Protein AF-Q58A12-F1 (afdb_monomer_lite)

Foldseek 3Di:
DDPPDDPVCVVDFAAFKEAEAEWFDHDDALVVCVVCVRDTHPDADPDKDWDDQPDADQGDPPRMDGDCVQCVVLQDFFDEDPPGPCHPSRRSVSRRSSSNSCSVVVHTYIYHDDYDYDDDDDDSVVSNVRD

Sequence (131 aa):
FVRGYPFSLREGVPTAVSHGLWLNIPDYDAPTQLVKPRERNSRYVDAVLTIPKGTLFPMCGMNLAFNRELIGPAMYFGLMGDGQPIGRYDDMWAGWCVKVICDHLGWGVKTGLPYIWHSKASNPFVNLKKE

Organism: Cucumis melo (NCBI:txid3656)

Secondary structure (DSSP, 8-state):
--TTS-GGGTT---EEEEEEEEEES----HHHHHH-TT--B------EEEPPTT------TTSEEE-HHHHGGG--PPPPSTT-SSGGGHHHHHHHHHHHHHHHHT-EEEEEEEEEEE-----HHHHTTT-

Radius of gyration: 16.38 Å; chains: 1; bounding box: 44×31×40 Å

InterPro domains:
  IPR037595 Reversibly glycosylated polypeptide family [PF03214] (1-131)
  IPR037595 Reversibly glycosylated polypeptide family [PTHR31682] (1-131)

Structure (mmCIF, N/CA/C/O backbone):
data_AF-Q58A12-F1
#
_entry.id   AF-Q58A12-F1
#
loop_
_atom_site.group_PDB
_atom_site.id
_atom_site.type_symbol
_atom_site.label_atom_id
_atom_site.label_alt_id
_atom_site.label_comp_id
_atom_site.label_asym_id
_atom_site.label_entity_id
_atom_site.label_seq_id
_atom_site.pdbx_PDB_ins_code
_atom_site.Cartn_x
_atom_site.Cartn_y
_atom_site.Cartn_z
_atom_site.occupancy
_atom_site.B_iso_or_equiv
_atom_site.auth_seq_id
_atom_site.auth_comp_id
_atom_site.auth_asym_id
_atom_site.auth_atom_id
_atom_site.pdbx_PDB_model_num
ATOM 1 N N . PHE A 1 1 ? -20.879 -10.678 7.977 1.00 84.44 1 PHE A N 1
ATOM 2 C CA . PHE A 1 1 ? -19.732 -11.414 8.555 1.00 84.44 1 PHE A CA 1
ATOM 3 C C . PHE A 1 1 ? -20.024 -12.904 8.560 1.00 84.44 1 PHE A C 1
ATOM 5 O O . PHE A 1 1 ? -21.156 -13.275 8.844 1.00 84.44 1 PHE A O 1
ATOM 12 N N . VAL A 1 2 ? -19.037 -13.743 8.231 1.00 91.38 2 VAL A N 1
ATOM 13 C CA . VAL A 1 2 ? -19.176 -15.211 8.270 1.00 91.38 2 VAL A CA 1
ATOM 14 C C . VAL A 1 2 ? -19.081 -15.746 9.706 1.00 91.38 2 VAL A C 1
ATOM 16 O O . VAL A 1 2 ? -18.591 -15.055 10.605 1.00 91.38 2 VAL A O 1
ATOM 19 N N . ARG A 1 3 ? -19.543 -16.983 9.936 1.00 93.56 3 ARG A N 1
ATOM 20 C CA . ARG A 1 3 ? -19.382 -17.672 11.228 1.00 93.56 3 ARG A CA 1
ATOM 21 C C . ARG A 1 3 ? -17.894 -17.746 11.598 1.00 93.56 3 ARG A C 1
ATOM 23 O O . ARG A 1 3 ? -17.072 -18.066 10.751 1.00 93.56 3 ARG A O 1
ATOM 30 N N . GLY A 1 4 ? -17.562 -17.444 12.855 1.00 91.00 4 GLY A N 1
ATOM 31 C CA . GLY A 1 4 ? -16.180 -17.428 13.354 1.00 91.00 4 GLY A CA 1
ATOM 32 C C . GLY A 1 4 ? -15.472 -16.071 13.257 1.00 91.00 4 GLY A C 1
ATOM 33 O O . GLY A 1 4 ? -14.427 -15.904 13.874 1.00 91.00 4 GLY A O 1
ATOM 34 N N . TYR A 1 5 ? -16.045 -15.074 12.569 1.00 89.75 5 TYR A N 1
ATOM 35 C CA . TYR A 1 5 ? -15.486 -13.720 12.588 1.00 89.75 5 TYR A CA 1
ATOM 36 C C . TYR A 1 5 ? -15.710 -13.050 13.961 1.00 89.75 5 TYR A C 1
ATOM 38 O O . TYR A 1 5 ? -16.878 -12.947 14.380 1.00 89.75 5 TYR A O 1
ATOM 46 N N . PRO A 1 6 ? -14.645 -12.575 14.646 1.00 89.56 6 PRO A N 1
ATOM 47 C CA . PRO A 1 6 ? -14.741 -11.982 15.979 1.00 89.56 6 PRO A CA 1
ATOM 48 C C . 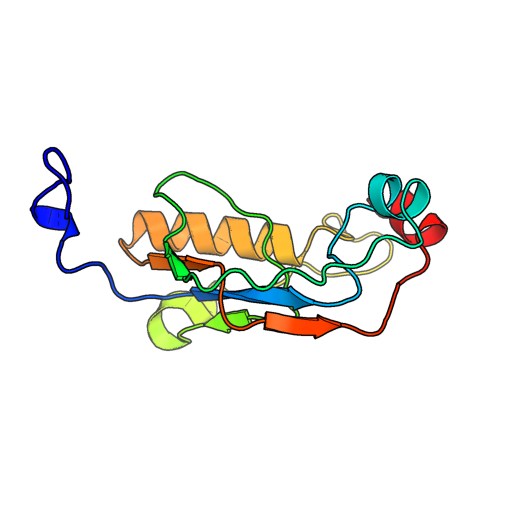PRO A 1 6 ? -15.765 -10.846 16.040 1.00 89.56 6 PRO A C 1
ATOM 50 O O . PRO A 1 6 ? -15.724 -9.921 15.232 1.00 89.56 6 PRO A O 1
ATOM 53 N N . PHE A 1 7 ? -16.696 -10.910 16.998 1.00 91.25 7 PHE A N 1
ATOM 54 C CA . PHE A 1 7 ? -17.760 -9.907 17.138 1.00 91.25 7 PHE A CA 1
ATOM 55 C C . PHE A 1 7 ? -17.213 -8.497 17.378 1.00 91.25 7 PHE A C 1
ATOM 57 O O . PHE A 1 7 ? -17.707 -7.555 16.766 1.00 91.25 7 PHE A O 1
ATOM 64 N N . SER A 1 8 ? -16.153 -8.372 18.179 1.00 88.31 8 SER A N 1
ATOM 65 C CA . SER A 1 8 ? -15.497 -7.100 18.506 1.00 88.31 8 SER A CA 1
ATOM 66 C C . SER A 1 8 ? -14.857 -6.388 17.311 1.00 88.31 8 SER A C 1
ATOM 68 O O . SER A 1 8 ? -14.517 -5.219 17.424 1.00 88.31 8 SER A O 1
ATOM 70 N N . LEU A 1 9 ? -14.689 -7.060 16.167 1.00 84.38 9 LEU A N 1
ATOM 71 C CA . LEU A 1 9 ? -14.086 -6.476 14.963 1.00 84.38 9 LEU A CA 1
ATOM 72 C C . LEU A 1 9 ? -15.123 -6.107 13.892 1.00 84.38 9 LEU A C 1
ATOM 74 O O . LEU A 1 9 ? -14.758 -5.639 12.816 1.00 84.38 9 LEU A O 1
ATOM 78 N N . ARG A 1 10 ? -16.419 -6.343 14.141 1.00 89.62 10 ARG A N 1
ATOM 79 C CA . ARG A 1 10 ? -17.472 -6.197 13.119 1.00 89.62 10 ARG A CA 1
ATOM 80 C C . ARG A 1 10 ? -17.819 -4.755 12.780 1.00 89.62 10 ARG A C 1
ATOM 82 O O . ARG A 1 10 ? -18.253 -4.491 11.665 1.00 89.62 10 ARG A O 1
ATOM 89 N N . GLU A 1 11 ? -17.617 -3.839 13.714 1.00 89.12 11 GLU A N 1
ATOM 90 C CA . GLU A 1 11 ? -17.796 -2.402 13.471 1.00 89.12 11 GLU A CA 1
ATOM 91 C C . GLU A 1 11 ? -16.615 -1.807 12.686 1.00 89.12 11 GLU A C 1
ATOM 93 O O . GLU A 1 11 ? -16.684 -0.684 12.191 1.00 89.12 11 GLU A O 1
ATOM 98 N N . GLY A 1 12 ? -15.548 -2.591 12.502 1.00 89.31 12 GLY A N 1
ATOM 99 C CA . GLY A 1 12 ? -14.313 -2.138 11.890 1.00 89.31 12 GLY A CA 1
ATOM 100 C C . GLY A 1 12 ? -13.524 -1.218 12.816 1.00 89.31 12 GLY A C 1
ATOM 101 O O . GLY A 1 12 ? -13.737 -1.165 14.022 1.00 89.31 12 GLY A O 1
ATOM 102 N N . VAL A 1 13 ? -12.562 -0.518 12.226 1.00 92.94 13 VAL A N 1
ATOM 103 C CA . VAL A 1 13 ? -11.704 0.453 12.908 1.00 92.94 13 VAL A CA 1
ATOM 104 C C . VAL A 1 13 ? -11.543 1.690 12.025 1.00 92.94 13 VAL A C 1
ATOM 106 O O . VAL A 1 13 ? -11.669 1.575 10.794 1.00 92.94 13 VAL A O 1
ATOM 109 N N . PRO A 1 14 ? -11.232 2.866 12.601 1.00 96.25 14 PRO A N 1
ATOM 110 C CA . PRO A 1 14 ? -10.868 4.040 11.820 1.00 96.25 14 PRO A CA 1
ATOM 111 C C . PRO A 1 14 ? -9.760 3.700 10.823 1.00 96.25 14 PRO A C 1
ATOM 113 O O . PRO A 1 14 ? -8.766 3.068 11.175 1.00 96.25 14 PRO A O 1
ATOM 116 N N . THR A 1 15 ? -9.937 4.083 9.560 1.00 96.88 15 THR A N 1
ATOM 117 C CA . THR A 1 15 ? -8.918 3.858 8.529 1.00 96.88 15 THR A CA 1
ATOM 118 C C . THR A 1 15 ? -7.915 5.003 8.569 1.00 96.88 15 THR A C 1
ATOM 120 O O . THR A 1 15 ? -8.268 6.142 8.271 1.00 96.88 15 THR A O 1
ATOM 123 N N . ALA A 1 16 ? -6.672 4.698 8.930 1.00 98.12 16 ALA A N 1
ATOM 124 C CA . ALA A 1 16 ? -5.583 5.667 8.952 1.00 98.12 16 ALA A CA 1
ATOM 125 C C . ALA A 1 16 ? -4.906 5.805 7.583 1.00 98.12 16 ALA A C 1
ATOM 127 O O . ALA A 1 16 ? -4.507 6.907 7.216 1.00 98.12 16 ALA A O 1
ATOM 128 N N . VAL A 1 17 ? -4.812 4.712 6.815 1.00 97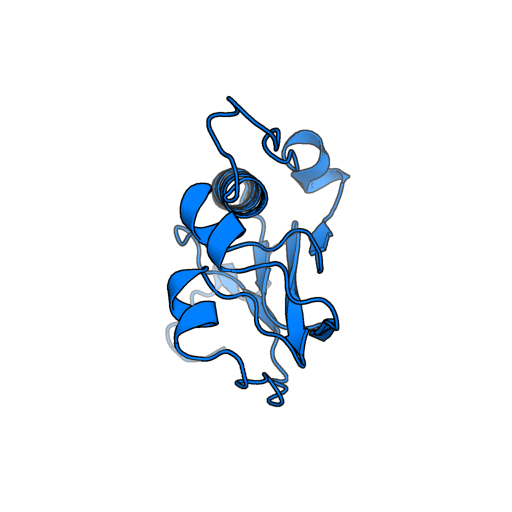.88 17 VAL A N 1
ATOM 129 C CA . VAL A 1 17 ? -4.201 4.695 5.477 1.00 97.88 17 VAL A CA 1
ATOM 130 C C . VAL A 1 17 ? -5.044 3.890 4.496 1.00 97.88 17 VAL A C 1
ATOM 132 O O . VAL A 1 17 ? -5.517 2.798 4.818 1.00 97.88 17 VAL A O 1
ATOM 135 N N . SER A 1 18 ? -5.188 4.417 3.284 1.00 97.06 18 SER A N 1
ATOM 136 C CA . SER A 1 18 ? -5.754 3.737 2.123 1.00 97.06 18 SER A CA 1
ATOM 137 C C . SER A 1 18 ? -4.736 3.747 0.986 1.00 97.06 18 SER A C 1
ATOM 139 O O . SER A 1 18 ? -4.366 4.809 0.491 1.00 97.06 18 SER A O 1
ATOM 141 N N . HIS A 1 19 ? -4.298 2.562 0.579 1.00 96.44 19 HIS A N 1
ATOM 142 C CA . HIS A 1 19 ? -3.344 2.330 -0.498 1.00 96.44 19 HIS A CA 1
ATOM 143 C C . HIS A 1 19 ? -4.075 1.790 -1.733 1.00 96.44 19 HIS A C 1
ATOM 145 O O . HIS A 1 19 ? -4.643 0.698 -1.710 1.00 96.44 19 HIS A O 1
ATOM 151 N N . GLY A 1 20 ? -4.107 2.567 -2.804 1.00 94.75 20 GLY A N 1
ATOM 152 C CA . GLY A 1 20 ? -4.713 2.144 -4.057 1.00 94.75 20 GLY A CA 1
ATOM 153 C C . GLY A 1 20 ? -3.745 1.349 -4.938 1.00 94.75 20 GLY A C 1
ATOM 154 O O . GLY A 1 20 ? -2.541 1.307 -4.701 1.00 94.75 20 GLY A O 1
ATOM 155 N N . LEU A 1 21 ? -4.271 0.728 -5.990 1.00 93.06 21 LEU A N 1
ATOM 156 C CA . LEU A 1 21 ? -3.506 -0.107 -6.921 1.00 93.06 21 LEU A CA 1
ATOM 157 C C . LEU A 1 21 ? -3.369 0.547 -8.301 1.00 93.06 21 LEU A C 1
ATOM 159 O O . LEU A 1 21 ? -3.889 1.634 -8.556 1.00 93.06 21 LEU A O 1
ATOM 163 N N . TRP A 1 22 ? -2.614 -0.081 -9.201 1.00 93.56 22 TRP A N 1
ATOM 164 C CA . TRP A 1 22 ? -2.316 0.474 -10.524 1.00 93.56 22 TRP A CA 1
ATOM 165 C C . TRP A 1 22 ? -2.898 -0.376 -11.647 1.00 93.56 22 TRP A C 1
ATOM 167 O O . TRP A 1 22 ? -2.868 -1.606 -11.593 1.00 93.56 22 TRP A O 1
ATOM 177 N N . LEU A 1 23 ? -3.391 0.292 -12.687 1.00 94.38 23 LEU A N 1
ATOM 178 C CA . LEU A 1 23 ? -3.668 -0.287 -14.000 1.00 94.38 23 LEU A CA 1
ATOM 179 C C . LEU A 1 23 ? -2.529 0.038 -14.971 1.00 94.38 23 LEU A C 1
ATOM 181 O O . LEU A 1 23 ? -1.732 0.951 -14.744 1.00 94.38 23 LEU A O 1
ATOM 185 N N . ASN A 1 24 ? -2.508 -0.677 -16.095 1.00 94.69 24 ASN A N 1
ATOM 186 C CA . ASN A 1 24 ? -1.498 -0.589 -17.144 1.00 94.69 24 ASN A CA 1
ATOM 187 C C . ASN A 1 24 ? -0.133 -1.109 -16.687 1.00 94.69 24 ASN A C 1
ATOM 189 O O . ASN A 1 24 ? 0.072 -2.311 -16.776 1.00 94.69 24 ASN A O 1
ATOM 193 N N . ILE A 1 25 ? 0.802 -0.279 -16.224 1.00 93.25 25 ILE A N 1
ATOM 194 C CA . ILE A 1 25 ? 2.138 -0.748 -15.813 1.00 93.25 25 ILE A CA 1
ATOM 195 C C . ILE A 1 25 ? 2.088 -1.155 -14.333 1.00 93.25 25 ILE A C 1
ATOM 197 O O . ILE A 1 25 ? 1.900 -0.263 -13.505 1.00 93.25 25 ILE A O 1
ATOM 201 N N . PRO A 1 26 ? 2.238 -2.451 -13.986 1.00 90.12 26 PRO A N 1
ATOM 202 C CA . PRO A 1 26 ? 2.219 -2.902 -12.596 1.00 90.12 26 PRO A CA 1
ATOM 203 C C . PRO A 1 26 ? 3.439 -2.402 -11.818 1.00 90.12 26 PRO A C 1
ATOM 205 O O . PRO A 1 26 ? 4.494 -2.158 -12.407 1.00 90.12 26 PRO A O 1
ATOM 208 N N . ASP A 1 27 ? 3.294 -2.297 -10.499 1.00 89.00 27 ASP A N 1
ATOM 209 C CA . ASP A 1 27 ? 4.404 -2.012 -9.592 1.00 89.00 27 ASP A CA 1
ATOM 210 C C . ASP A 1 27 ? 5.161 -3.313 -9.290 1.00 89.00 27 ASP A C 1
ATOM 212 O O . ASP A 1 27 ? 4.767 -4.106 -8.435 1.00 89.00 27 ASP A O 1
ATOM 216 N N . TYR A 1 28 ? 6.172 -3.597 -10.107 1.00 90.75 28 TYR A N 1
ATOM 217 C CA . TYR A 1 28 ? 7.006 -4.790 -10.004 1.00 90.75 28 TYR A CA 1
ATOM 218 C C . TYR A 1 28 ? 8.397 -4.436 -9.494 1.00 90.75 28 TYR A C 1
ATOM 220 O O . TYR A 1 28 ? 8.924 -3.367 -9.805 1.00 90.75 28 TYR A O 1
ATOM 228 N N . ASP A 1 29 ? 9.016 -5.394 -8.801 1.00 91.12 29 ASP A N 1
ATOM 229 C CA . ASP A 1 29 ? 10.463 -5.408 -8.614 1.00 91.12 29 ASP A CA 1
ATOM 230 C C . ASP A 1 29 ? 11.178 -5.417 -9.976 1.00 91.12 29 ASP A C 1
ATOM 232 O O . ASP A 1 29 ? 10.642 -5.883 -10.998 1.00 91.12 29 ASP A O 1
ATOM 236 N N . ALA A 1 30 ? 12.400 -4.892 -10.008 1.00 91.88 30 ALA A N 1
ATOM 237 C CA . ALA A 1 30 ? 13.160 -4.750 -11.239 1.00 91.88 30 ALA A CA 1
ATOM 238 C C . ALA A 1 30 ? 13.382 -6.086 -11.980 1.00 91.88 30 ALA A C 1
ATOM 240 O O . ALA A 1 30 ? 13.183 -6.102 -13.203 1.00 91.88 30 ALA A O 1
ATOM 241 N N . PRO A 1 31 ? 13.730 -7.213 -11.318 1.00 92.94 31 PRO A N 1
ATOM 242 C CA . PRO A 1 31 ? 13.797 -8.521 -11.970 1.00 92.94 31 PRO A CA 1
ATOM 243 C C . PRO A 1 31 ? 12.497 -8.920 -12.676 1.00 92.94 31 PRO A C 1
ATOM 245 O O . PRO A 1 31 ? 12.528 -9.284 -13.857 1.00 92.94 31 PRO A O 1
ATOM 248 N N . THR A 1 32 ? 11.350 -8.811 -12.003 1.00 93.50 32 THR A N 1
ATOM 249 C CA . THR A 1 32 ? 10.046 -9.144 -12.595 1.00 93.50 32 THR A CA 1
ATOM 250 C C . THR A 1 32 ? 9.731 -8.238 -13.786 1.00 93.50 32 THR A C 1
ATOM 252 O O . THR A 1 32 ? 9.276 -8.716 -14.831 1.00 93.50 32 THR A O 1
ATOM 255 N N . GLN A 1 33 ? 10.041 -6.942 -13.689 1.00 92.06 33 GLN A N 1
ATOM 256 C CA . GLN A 1 33 ? 9.876 -6.007 -14.802 1.00 92.06 33 GLN A CA 1
ATOM 257 C C . GLN A 1 33 ? 10.760 -6.380 -16.013 1.00 92.06 33 GLN A C 1
ATOM 259 O O . GLN A 1 33 ? 10.316 -6.233 -17.156 1.00 92.06 33 GLN A O 1
ATOM 264 N N . LEU A 1 34 ? 11.980 -6.894 -15.789 1.00 92.00 34 LEU A N 1
ATOM 265 C CA . LEU A 1 34 ? 12.889 -7.349 -16.855 1.00 92.00 34 LEU A CA 1
ATOM 266 C C . LEU A 1 34 ? 12.365 -8.579 -17.593 1.00 92.00 34 LEU A C 1
ATOM 268 O O . LEU A 1 34 ? 12.464 -8.636 -18.820 1.00 92.00 34 LEU A O 1
ATOM 272 N N . VAL A 1 35 ? 11.814 -9.557 -16.871 1.00 96.00 35 VAL A N 1
ATOM 273 C CA . VAL A 1 35 ? 11.308 -10.791 -17.493 1.00 96.00 35 VAL A CA 1
ATOM 274 C C . VAL A 1 35 ? 9.911 -10.624 -18.099 1.00 96.00 35 VAL A C 1
ATOM 276 O O . VAL A 1 35 ? 9.527 -11.401 -18.974 1.00 96.00 35 VAL A O 1
ATOM 279 N N . LYS A 1 36 ? 9.159 -9.590 -17.694 1.00 94.25 36 LYS A N 1
ATOM 280 C CA . LYS A 1 36 ? 7.793 -9.322 -18.174 1.00 94.25 36 LYS A CA 1
ATOM 281 C C . LYS A 1 36 ? 7.571 -7.876 -18.661 1.00 94.25 36 LYS A C 1
ATOM 283 O O . LYS A 1 36 ? 6.598 -7.227 -18.276 1.00 94.25 36 LYS A O 1
ATOM 288 N N . PRO A 1 37 ? 8.379 -7.357 -19.603 1.00 90.12 37 PRO A N 1
ATOM 289 C CA . PRO A 1 37 ? 8.373 -5.934 -19.977 1.00 90.12 37 PRO A CA 1
ATOM 290 C C . PRO A 1 37 ? 7.075 -5.465 -20.664 1.00 90.12 37 PRO A C 1
ATOM 292 O O . PRO A 1 37 ? 6.750 -4.272 -20.706 1.00 90.12 37 PRO A O 1
ATOM 295 N N . ARG A 1 38 ? 6.319 -6.407 -21.238 1.00 92.81 38 ARG A N 1
ATOM 296 C CA . ARG A 1 38 ? 5.060 -6.150 -21.951 1.00 92.81 38 ARG A CA 1
ATOM 297 C C . ARG A 1 38 ? 3.820 -6.501 -21.134 1.00 92.81 38 ARG A C 1
ATOM 299 O O . ARG A 1 38 ? 2.722 -6.240 -21.614 1.00 92.81 38 ARG A O 1
ATOM 306 N N . GLU A 1 39 ? 3.972 -7.077 -19.940 1.00 94.12 39 GLU A N 1
ATOM 307 C CA . GLU A 1 39 ? 2.817 -7.375 -19.094 1.00 94.12 39 GLU A CA 1
ATOM 308 C C . GLU A 1 39 ? 2.135 -6.070 -18.686 1.00 94.12 39 GLU A C 1
ATOM 310 O O . GLU A 1 39 ? 2.789 -5.047 -18.445 1.00 94.12 39 GLU A O 1
ATOM 315 N N . ARG A 1 40 ? 0.802 -6.099 -18.680 1.00 93.75 40 ARG A N 1
ATOM 316 C CA . ARG A 1 40 ? -0.026 -4.982 -18.255 1.00 93.75 40 ARG A CA 1
ATOM 317 C C . ARG A 1 40 ? -1.086 -5.464 -17.287 1.00 93.75 40 ARG A C 1
ATOM 319 O O . ARG A 1 40 ? -1.735 -6.475 -17.546 1.00 93.75 40 ARG A O 1
ATOM 326 N N . ASN A 1 41 ? -1.309 -4.708 -16.215 1.00 93.88 41 ASN A N 1
ATOM 327 C CA . ASN A 1 41 ? -2.464 -4.934 -15.365 1.00 93.88 41 ASN A CA 1
ATOM 328 C C . ASN A 1 41 ? -3.708 -4.308 -16.007 1.00 93.88 41 ASN A C 1
ATOM 330 O O . ASN A 1 41 ? -3.951 -3.107 -15.890 1.00 93.88 41 ASN A O 1
ATOM 334 N N . SER A 1 42 ? -4.492 -5.129 -16.698 1.00 93.44 42 SER A N 1
ATOM 335 C CA . SER A 1 42 ? -5.816 -4.767 -17.216 1.00 93.44 42 SER A CA 1
ATOM 336 C C . SER A 1 42 ? -6.951 -5.197 -16.286 1.00 93.44 42 SER A C 1
ATOM 338 O O . SER A 1 42 ? -8.118 -4.924 -16.569 1.00 93.44 42 SER A O 1
ATOM 340 N N . ARG A 1 43 ? -6.632 -5.887 -15.184 1.00 90.00 43 ARG A N 1
ATOM 341 C CA . ARG A 1 43 ? -7.630 -6.443 -14.282 1.00 90.00 43 ARG A CA 1
ATOM 342 C C . ARG A 1 43 ? -7.959 -5.445 -13.184 1.00 90.00 43 ARG A C 1
ATOM 344 O O . ARG A 1 43 ? -7.162 -5.178 -12.288 1.00 90.00 43 ARG A O 1
ATOM 351 N N . TYR A 1 44 ? -9.195 -4.974 -13.223 1.00 88.75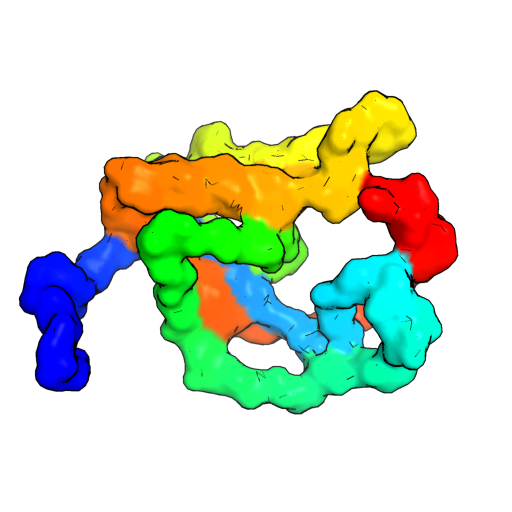 44 TYR A N 1
ATOM 352 C CA . TYR A 1 44 ? -9.811 -4.274 -12.112 1.00 88.75 44 TYR A CA 1
ATOM 353 C C . TYR A 1 44 ? -10.391 -5.295 -11.129 1.00 88.75 44 TYR A C 1
ATOM 355 O O . TYR A 1 44 ? -11.178 -6.163 -11.517 1.00 88.75 44 TYR A O 1
ATOM 363 N N . VAL A 1 45 ? -9.982 -5.219 -9.863 1.00 90.00 45 VAL A N 1
ATOM 364 C CA . VAL A 1 45 ? -10.594 -5.990 -8.777 1.00 90.00 45 VAL A CA 1
ATOM 365 C C . VAL A 1 45 ? -11.416 -5.018 -7.948 1.00 90.00 45 VAL A C 1
ATOM 367 O O . VAL A 1 45 ? -10.859 -4.136 -7.300 1.00 90.00 45 VAL A O 1
ATOM 370 N N . ASP A 1 46 ? -12.737 -5.180 -7.980 1.00 93.31 46 ASP A N 1
ATOM 371 C CA . ASP A 1 46 ? -13.678 -4.322 -7.259 1.00 93.31 46 ASP A CA 1
ATOM 372 C C . ASP A 1 46 ? -13.707 -4.678 -5.766 1.00 93.31 46 ASP A C 1
ATOM 374 O O . ASP A 1 46 ? -14.633 -5.312 -5.261 1.00 93.31 46 ASP A O 1
ATOM 378 N N . ALA A 1 47 ? -12.613 -4.372 -5.070 1.00 92.50 47 ALA A N 1
ATOM 379 C CA . ALA A 1 47 ? -12.453 -4.693 -3.664 1.00 92.50 47 ALA A CA 1
ATOM 380 C C . ALA A 1 47 ? -11.599 -3.653 -2.940 1.00 92.50 47 ALA A C 1
ATOM 382 O O . ALA A 1 47 ? -10.574 -3.189 -3.437 1.00 92.50 47 ALA A O 1
ATOM 383 N N . VAL A 1 48 ? -11.997 -3.361 -1.705 1.00 94.19 48 VAL A N 1
ATOM 384 C CA . VAL A 1 48 ? -11.159 -2.697 -0.709 1.00 94.19 48 VAL A CA 1
ATOM 385 C C . VAL A 1 48 ? -11.023 -3.655 0.461 1.00 94.19 48 VAL A C 1
ATOM 387 O O . VAL A 1 48 ? -12.016 -4.028 1.088 1.00 94.19 48 VAL A O 1
ATOM 390 N N . LEU A 1 49 ? -9.796 -4.071 0.745 1.00 93.88 49 LEU A N 1
ATOM 391 C CA . LEU A 1 49 ? -9.490 -5.042 1.785 1.00 93.88 49 LEU A CA 1
ATOM 392 C C . LEU A 1 49 ? -8.698 -4.373 2.900 1.00 93.88 49 LEU A C 1
ATOM 394 O O . LEU A 1 49 ? -7.750 -3.631 2.650 1.00 93.88 49 LEU A O 1
ATOM 398 N N . THR A 1 50 ? -9.066 -4.664 4.143 1.00 94.75 50 THR A N 1
ATOM 399 C CA . THR A 1 50 ? -8.232 -4.316 5.294 1.00 94.75 50 THR A CA 1
ATOM 400 C C . THR A 1 50 ? -7.028 -5.245 5.326 1.00 94.75 50 THR A C 1
ATOM 402 O O . THR A 1 50 ? -7.180 -6.467 5.291 1.00 94.75 50 THR A O 1
ATOM 405 N N . ILE A 1 51 ? -5.835 -4.669 5.424 1.00 96.25 51 ILE A N 1
ATOM 406 C CA . ILE A 1 51 ? -4.599 -5.424 5.600 1.00 96.25 51 ILE A CA 1
ATOM 407 C C . ILE A 1 51 ? -4.620 -6.035 7.007 1.00 96.25 51 ILE A C 1
ATOM 409 O O . ILE A 1 51 ? -4.784 -5.285 7.976 1.00 96.25 51 ILE A O 1
ATOM 413 N N . PRO A 1 52 ? -4.477 -7.365 7.156 1.00 94.81 52 PRO A N 1
ATOM 414 C CA . PRO A 1 52 ? -4.594 -8.014 8.456 1.00 94.81 52 PRO A CA 1
ATOM 415 C C . PRO A 1 52 ? -3.621 -7.451 9.499 1.00 94.81 52 PRO A C 1
ATOM 417 O O . PRO A 1 52 ? -2.499 -7.038 9.188 1.00 94.81 52 PRO A O 1
ATOM 420 N N . LYS A 1 53 ? -4.041 -7.446 10.767 1.00 94.25 53 LYS A N 1
ATOM 421 C CA . LYS A 1 53 ? -3.176 -7.063 11.891 1.00 94.25 53 LYS A CA 1
ATOM 422 C C . LYS A 1 53 ? -1.939 -7.969 11.938 1.00 94.25 53 LYS A C 1
ATOM 424 O O . LYS A 1 53 ? -2.058 -9.177 11.746 1.00 94.25 53 LYS A O 1
ATOM 429 N N . GLY A 1 54 ? -0.763 -7.391 12.172 1.00 96.56 54 GLY A N 1
ATOM 430 C CA . GLY A 1 54 ? 0.517 -8.106 12.192 1.00 96.56 54 GLY A CA 1
ATOM 431 C C . GLY A 1 54 ? 1.071 -8.465 10.809 1.00 96.56 54 GLY A C 1
ATOM 432 O O . GLY A 1 54 ? 2.093 -9.134 10.725 1.00 96.56 54 GLY A O 1
ATOM 433 N N . THR A 1 55 ? 0.416 -8.041 9.723 1.00 97.50 55 THR A N 1
ATOM 434 C CA . THR A 1 55 ? 0.879 -8.269 8.347 1.00 97.50 55 THR A CA 1
ATOM 435 C C . THR A 1 55 ? 1.401 -6.970 7.745 1.00 97.50 55 THR A C 1
ATOM 437 O O . THR A 1 55 ? 0.680 -5.972 7.709 1.00 97.50 55 THR A O 1
ATOM 440 N N . LEU A 1 56 ? 2.649 -6.989 7.273 1.00 96.88 56 LEU A N 1
ATOM 441 C CA . LEU A 1 56 ? 3.241 -5.904 6.488 1.00 96.88 56 LEU A CA 1
ATOM 442 C C . LEU A 1 56 ? 2.736 -5.946 5.043 1.00 96.88 56 LEU A C 1
ATOM 444 O O . LEU A 1 56 ? 2.235 -6.968 4.576 1.00 96.88 56 LEU A O 1
ATOM 448 N N . PHE A 1 57 ? 2.872 -4.834 4.327 1.00 95.19 57 PHE A N 1
ATOM 449 C CA . PHE A 1 57 ? 2.434 -4.729 2.940 1.00 95.19 57 PHE A CA 1
ATOM 450 C C . PHE A 1 57 ? 3.411 -3.893 2.107 1.00 95.19 57 PHE A C 1
ATOM 452 O O . PHE A 1 57 ? 4.084 -3.027 2.670 1.00 95.19 57 PHE A O 1
ATOM 459 N N . PRO A 1 58 ? 3.511 -4.150 0.792 1.00 92.69 58 PRO A N 1
ATOM 460 C CA . PRO A 1 58 ? 4.336 -3.358 -0.111 1.00 92.69 58 PRO A CA 1
ATOM 461 C C . PRO A 1 58 ? 3.570 -2.086 -0.488 1.00 92.69 58 PRO A C 1
ATOM 463 O O . PRO A 1 58 ? 2.824 -2.069 -1.465 1.00 92.69 58 PRO A O 1
ATOM 466 N N . MET A 1 59 ? 3.655 -1.056 0.355 1.00 94.81 59 MET A N 1
ATOM 467 C CA . MET A 1 59 ? 3.009 0.218 0.055 1.00 94.81 59 MET A CA 1
ATOM 468 C C . MET A 1 59 ? 3.733 0.919 -1.090 1.00 94.81 59 MET A C 1
ATOM 470 O O . MET A 1 59 ? 4.945 1.080 -1.028 1.00 94.81 59 MET A O 1
ATOM 474 N N . CYS A 1 60 ? 2.963 1.411 -2.052 1.00 91.25 60 CYS A N 1
ATOM 475 C CA . CYS A 1 60 ? 3.400 2.377 -3.037 1.00 91.25 60 CYS A CA 1
ATOM 476 C C . CYS A 1 60 ? 2.960 3.800 -2.650 1.00 91.25 60 CYS A C 1
ATOM 478 O O . CYS A 1 60 ? 1.780 4.052 -2.373 1.00 91.25 60 CYS A O 1
ATOM 480 N N . GLY A 1 61 ? 3.886 4.760 -2.707 1.00 91.25 61 GLY A N 1
ATOM 481 C CA . GLY A 1 61 ? 3.606 6.165 -2.379 1.00 91.25 61 GLY A CA 1
ATOM 482 C C . GLY A 1 61 ? 2.766 6.938 -3.409 1.00 91.25 61 GLY A C 1
ATOM 483 O O . GLY A 1 61 ? 2.263 8.017 -3.100 1.00 91.25 61 GLY A O 1
ATOM 484 N N . MET A 1 62 ? 2.597 6.428 -4.635 1.00 91.31 62 MET A N 1
ATOM 485 C CA . MET A 1 62 ? 1.974 7.193 -5.735 1.00 91.31 62 MET A CA 1
ATOM 486 C C . MET A 1 62 ? 0.443 7.106 -5.781 1.00 91.31 62 MET A C 1
ATOM 488 O O . MET A 1 62 ? -0.193 7.915 -6.456 1.00 91.31 62 MET A O 1
ATOM 492 N N . ASN A 1 63 ? -0.157 6.124 -5.104 1.00 92.62 63 ASN A N 1
ATOM 493 C CA . ASN A 1 63 ? -1.609 5.981 -4.990 1.00 92.62 63 ASN A CA 1
ATOM 494 C C . ASN A 1 63 ? -1.984 5.772 -3.522 1.00 92.62 63 ASN A C 1
ATOM 496 O O . ASN A 1 63 ? -2.272 4.662 -3.078 1.00 92.62 63 ASN A O 1
ATOM 500 N N . LEU A 1 64 ? -1.913 6.853 -2.751 1.00 95.69 64 LEU A N 1
ATOM 501 C CA . LEU A 1 64 ? -2.000 6.805 -1.301 1.00 95.69 64 LEU A CA 1
ATOM 502 C C . LEU A 1 64 ? -2.866 7.945 -0.772 1.00 95.69 64 LEU A C 1
ATOM 504 O O . LEU A 1 64 ? -2.704 9.101 -1.156 1.00 95.69 64 LEU A O 1
ATOM 508 N N . ALA A 1 65 ? -3.742 7.620 0.172 1.00 96.38 65 ALA A N 1
ATOM 509 C CA . ALA A 1 65 ? -4.434 8.587 1.009 1.00 96.38 65 ALA A CA 1
ATOM 510 C C . ALA A 1 65 ? -4.242 8.214 2.480 1.00 96.38 65 ALA A C 1
ATOM 512 O O . ALA A 1 65 ? -4.252 7.035 2.840 1.00 96.38 65 ALA A O 1
ATOM 513 N N . PHE A 1 66 ? -4.093 9.211 3.349 1.00 97.75 66 PHE A N 1
ATOM 514 C CA . PHE A 1 66 ? -3.946 8.982 4.781 1.00 97.75 66 PHE A CA 1
ATOM 515 C C . PHE A 1 66 ? -4.647 10.054 5.607 1.00 97.75 66 PHE A C 1
ATOM 517 O O . PHE A 1 66 ? -4.796 11.203 5.190 1.00 97.75 66 PHE A O 1
ATOM 524 N N . ASN A 1 67 ? -5.076 9.666 6.805 1.00 98.19 67 ASN A N 1
ATOM 525 C CA . ASN A 1 67 ? -5.628 10.590 7.778 1.00 98.19 67 ASN A CA 1
ATOM 526 C C . ASN A 1 67 ? -4.480 11.261 8.541 1.00 98.19 67 ASN A C 1
ATOM 528 O O . ASN A 1 67 ? -3.814 10.635 9.366 1.00 98.19 67 ASN A O 1
ATOM 532 N N . ARG A 1 68 ? -4.269 12.551 8.276 1.00 97.62 68 ARG A N 1
ATOM 533 C CA . ARG A 1 68 ? -3.207 13.353 8.895 1.00 97.62 68 ARG A CA 1
ATOM 534 C C . ARG A 1 68 ? -3.277 13.386 10.425 1.00 97.62 68 ARG A C 1
ATOM 536 O O . ARG A 1 68 ? -2.228 13.398 11.057 1.00 97.62 68 ARG A O 1
ATOM 543 N N . GLU A 1 69 ? -4.469 13.412 11.012 1.00 97.75 69 GLU A N 1
ATOM 544 C CA . GLU A 1 69 ? -4.637 13.479 12.471 1.00 97.75 69 GLU A CA 1
ATOM 545 C C . GLU A 1 69 ? -4.270 12.160 13.145 1.00 97.75 69 GLU A C 1
ATOM 547 O O . GLU A 1 69 ? -3.685 12.165 14.222 1.00 97.75 69 GLU A O 1
ATOM 552 N N . LEU A 1 70 ? -4.567 11.036 12.488 1.00 97.75 70 LEU A N 1
ATOM 553 C CA . LEU A 1 70 ? -4.206 9.720 13.002 1.00 97.75 70 LEU A CA 1
ATOM 554 C C . LEU A 1 70 ? -2.711 9.452 12.790 1.00 97.75 70 LEU A C 1
ATOM 556 O O . LEU A 1 70 ? -1.985 9.177 13.737 1.00 97.75 70 LEU A O 1
ATOM 560 N N . ILE A 1 71 ? -2.228 9.553 11.549 1.00 97.69 71 ILE A N 1
ATOM 561 C CA . ILE A 1 71 ? -0.927 8.982 11.167 1.00 97.69 71 ILE A CA 1
ATOM 562 C C . ILE A 1 71 ? 0.039 9.975 10.520 1.00 97.69 71 ILE A C 1
ATOM 564 O O . ILE A 1 71 ? 1.139 9.591 10.134 1.00 97.69 71 ILE A O 1
ATOM 568 N N . GLY A 1 72 ? -0.332 11.252 10.406 1.00 96.50 72 GLY A N 1
ATOM 569 C CA . GLY A 1 72 ? 0.472 12.267 9.718 1.00 96.50 72 GLY A CA 1
ATOM 570 C C . GLY A 1 72 ? 1.934 12.336 10.172 1.00 96.50 72 GLY A C 1
ATOM 571 O O . GLY A 1 72 ? 2.805 12.282 9.309 1.00 96.50 72 GLY A O 1
ATOM 572 N N . PRO A 1 73 ? 2.235 12.374 11.486 1.00 93.56 73 PRO A N 1
ATOM 573 C CA . PRO A 1 73 ? 3.617 12.389 11.973 1.00 93.56 73 PRO A CA 1
ATOM 574 C C . PRO A 1 73 ? 4.432 11.137 11.619 1.00 93.56 73 PRO A C 1
ATOM 576 O O . PRO A 1 73 ? 5.654 11.204 11.560 1.00 93.56 73 PRO A O 1
ATOM 579 N N . ALA A 1 74 ? 3.767 9.999 11.400 1.00 94.00 74 ALA A N 1
ATOM 580 C CA . ALA A 1 74 ? 4.404 8.731 11.052 1.00 94.00 74 ALA A CA 1
ATOM 581 C C . ALA A 1 74 ? 4.476 8.485 9.537 1.00 94.00 74 ALA A C 1
ATOM 583 O O . ALA A 1 74 ? 5.176 7.573 9.102 1.00 94.00 74 ALA A O 1
ATOM 584 N N . MET A 1 75 ? 3.764 9.278 8.730 1.00 95.69 75 MET A N 1
ATOM 585 C CA . MET A 1 75 ? 3.796 9.190 7.273 1.00 95.69 75 MET A CA 1
ATOM 586 C C . MET A 1 75 ? 5.058 9.878 6.732 1.00 95.69 75 MET A C 1
ATOM 588 O O . MET A 1 75 ? 5.004 10.976 6.179 1.00 95.69 75 MET A O 1
ATOM 592 N N . TYR A 1 76 ? 6.205 9.232 6.940 1.00 92.56 76 TYR A N 1
ATOM 593 C CA . TYR A 1 76 ? 7.524 9.717 6.546 1.00 92.56 76 TYR A CA 1
ATOM 594 C C . TYR A 1 76 ? 8.193 8.732 5.587 1.00 92.56 76 TYR A C 1
ATOM 596 O O . TYR A 1 76 ? 8.385 7.565 5.923 1.00 92.56 76 TYR A O 1
ATOM 604 N N . PHE A 1 77 ? 8.558 9.223 4.404 1.00 92.69 77 PHE A N 1
ATOM 605 C CA . PHE A 1 77 ? 9.271 8.456 3.388 1.00 92.69 77 PHE A CA 1
ATOM 606 C C . PHE A 1 77 ? 10.770 8.524 3.653 1.00 92.69 77 PHE A C 1
ATOM 608 O O . PHE A 1 77 ? 11.304 9.589 3.979 1.00 92.69 77 PHE A O 1
ATOM 615 N N . GLY A 1 78 ? 11.440 7.380 3.519 1.00 86.25 78 GLY A N 1
ATOM 616 C CA . GLY A 1 78 ? 12.894 7.322 3.576 1.00 86.25 78 GLY A CA 1
ATOM 617 C C . GLY A 1 78 ? 13.530 8.247 2.536 1.00 86.25 78 GLY A C 1
ATOM 618 O O . GLY A 1 78 ? 12.959 8.531 1.485 1.00 86.25 78 GLY A O 1
ATOM 619 N N . LEU A 1 79 ? 14.734 8.739 2.823 1.00 84.50 79 LEU A N 1
ATOM 620 C CA . LEU A 1 79 ? 15.460 9.544 1.848 1.00 84.50 79 LEU A CA 1
ATOM 621 C C . LEU A 1 79 ? 15.846 8.673 0.647 1.00 84.50 79 LEU A C 1
ATOM 623 O O . LEU A 1 79 ? 16.482 7.631 0.804 1.00 84.50 79 LEU A O 1
ATOM 627 N N . MET A 1 80 ? 15.501 9.133 -0.554 1.00 80.88 80 MET A N 1
ATOM 628 C CA . MET A 1 80 ? 15.993 8.553 -1.800 1.00 80.88 80 MET A CA 1
ATOM 629 C C . MET A 1 80 ? 17.308 9.216 -2.227 1.00 80.88 80 MET A C 1
ATOM 631 O O . MET A 1 80 ? 17.521 10.408 -2.002 1.00 80.88 80 MET A O 1
ATOM 635 N N . GLY A 1 81 ? 18.166 8.464 -2.916 1.00 79.50 81 GLY A N 1
ATOM 636 C CA . GLY A 1 81 ? 19.381 8.989 -3.545 1.00 79.50 81 GLY A CA 1
ATOM 637 C C . GLY A 1 81 ? 20.625 8.158 -3.256 1.00 79.50 81 GLY A C 1
ATOM 638 O O . GLY A 1 81 ? 20.591 7.198 -2.487 1.00 79.50 81 GLY A O 1
ATOM 639 N N . ASP A 1 82 ? 21.729 8.531 -3.898 1.00 80.00 82 ASP A N 1
ATOM 640 C CA . ASP A 1 82 ? 23.005 7.835 -3.748 1.00 80.00 82 ASP A CA 1
ATOM 641 C C . ASP A 1 82 ? 23.501 7.927 -2.295 1.00 80.00 82 ASP A C 1
ATOM 643 O O . ASP A 1 82 ? 23.495 8.994 -1.680 1.00 80.00 82 ASP A O 1
ATOM 647 N N . GLY A 1 83 ? 23.909 6.787 -1.734 1.00 81.38 83 GLY A N 1
ATOM 648 C CA . GLY A 1 83 ? 24.376 6.684 -0.349 1.00 81.38 83 GLY A CA 1
ATOM 649 C C . GLY A 1 83 ? 23.270 6.641 0.713 1.00 81.38 83 GLY A C 1
ATOM 650 O O . GLY A 1 83 ? 23.594 6.539 1.895 1.00 81.38 83 GLY A O 1
ATOM 651 N N . GLN A 1 84 ? 21.988 6.686 0.330 1.00 85.44 84 GLN A N 1
ATOM 652 C CA . GLN A 1 84 ? 20.888 6.514 1.281 1.00 85.44 84 GLN A CA 1
ATOM 653 C C . GLN A 1 84 ? 20.626 5.028 1.564 1.00 85.44 84 GLN A C 1
ATOM 655 O O . GLN A 1 84 ? 20.550 4.236 0.625 1.00 85.44 84 GLN A O 1
ATOM 660 N N . PRO A 1 85 ? 20.441 4.631 2.837 1.00 82.38 85 PRO A N 1
ATOM 661 C CA . PRO A 1 85 ? 20.386 3.220 3.224 1.00 82.38 85 PRO A CA 1
ATOM 662 C C . PRO A 1 85 ? 19.102 2.500 2.789 1.00 82.38 85 PRO A C 1
ATOM 664 O O . PRO A 1 85 ? 19.079 1.275 2.776 1.00 82.38 85 PRO A O 1
ATOM 667 N N . ILE A 1 86 ? 18.037 3.243 2.468 1.00 86.12 86 ILE A N 1
ATOM 668 C CA . ILE A 1 86 ? 16.715 2.682 2.145 1.00 86.12 86 ILE A CA 1
ATOM 669 C C . ILE A 1 86 ? 16.481 2.615 0.624 1.00 86.12 86 ILE A C 1
ATOM 671 O O . ILE A 1 86 ? 15.813 1.702 0.143 1.00 86.12 86 ILE A O 1
ATOM 675 N N . GLY A 1 87 ? 17.073 3.531 -0.151 1.00 85.56 87 GLY A N 1
ATOM 676 C CA . GLY A 1 87 ? 17.080 3.457 -1.613 1.00 85.56 87 GLY A CA 1
ATOM 677 C C . GLY A 1 87 ? 15.678 3.383 -2.226 1.00 85.56 87 GLY A C 1
ATOM 678 O O . GLY A 1 87 ? 14.877 4.290 -2.032 1.00 85.56 87 GLY A O 1
ATOM 679 N N . ARG A 1 88 ? 15.412 2.318 -2.997 1.00 85.62 88 ARG A N 1
ATOM 680 C CA . ARG A 1 88 ? 14.129 2.070 -3.686 1.00 85.62 88 ARG A CA 1
ATOM 681 C C . ARG A 1 88 ? 13.022 1.482 -2.800 1.00 85.62 88 ARG A C 1
ATOM 683 O O . ARG A 1 88 ? 11.941 1.219 -3.310 1.00 85.62 88 ARG A O 1
ATOM 690 N N . TYR A 1 89 ? 13.292 1.258 -1.516 1.00 90.31 89 TYR A N 1
ATOM 691 C CA . TYR A 1 89 ? 12.342 0.671 -0.567 1.00 90.31 89 TYR A CA 1
ATOM 692 C C . TYR A 1 89 ? 11.731 1.713 0.380 1.00 90.31 89 TYR A C 1
ATOM 694 O O . TYR A 1 89 ? 11.247 1.359 1.455 1.00 90.31 89 TYR A O 1
ATOM 702 N N . ASP A 1 90 ? 11.811 3.003 0.059 1.00 92.44 90 ASP A N 1
ATOM 703 C CA . ASP A 1 90 ? 11.446 4.098 0.961 1.00 92.44 90 ASP A CA 1
ATOM 704 C C . ASP A 1 90 ? 9.949 4.166 1.259 1.00 92.44 90 ASP A C 1
ATOM 706 O O . ASP A 1 90 ? 9.568 4.392 2.412 1.00 92.44 90 ASP A O 1
ATOM 710 N N . ASP A 1 91 ? 9.111 3.916 0.259 1.00 92.94 91 ASP A N 1
ATOM 711 C CA . ASP A 1 91 ? 7.660 3.846 0.407 1.00 92.94 91 ASP A CA 1
ATOM 712 C C . ASP A 1 91 ? 7.209 2.561 1.112 1.00 92.94 91 ASP A C 1
ATOM 714 O O . ASP A 1 91 ? 6.369 2.611 2.017 1.00 92.94 91 ASP A O 1
ATOM 718 N N . MET A 1 92 ? 7.839 1.426 0.803 1.00 94.25 92 MET A N 1
ATOM 719 C CA . MET A 1 92 ? 7.636 0.170 1.526 1.00 94.25 92 MET A CA 1
ATOM 720 C C . MET A 1 92 ? 7.997 0.327 3.005 1.00 94.25 92 MET A C 1
ATOM 722 O O . MET A 1 92 ? 7.195 -0.023 3.873 1.00 94.25 92 MET A O 1
ATOM 726 N N . TRP A 1 93 ? 9.159 0.912 3.301 1.00 94.88 93 TRP A N 1
ATOM 727 C CA . TRP A 1 93 ? 9.616 1.172 4.663 1.00 94.88 93 TRP A CA 1
ATOM 728 C C . TRP A 1 93 ? 8.661 2.107 5.411 1.00 94.88 93 TRP A C 1
ATOM 730 O O . TRP A 1 93 ? 8.233 1.776 6.521 1.00 94.88 93 TRP A O 1
ATOM 740 N N . ALA A 1 94 ? 8.240 3.210 4.781 1.00 95.94 94 ALA A N 1
ATOM 741 C CA . ALA A 1 94 ? 7.221 4.101 5.337 1.00 95.94 94 ALA A CA 1
ATOM 742 C C . ALA A 1 94 ? 5.931 3.331 5.659 1.00 95.94 94 ALA A C 1
ATOM 744 O O . ALA A 1 94 ? 5.331 3.499 6.724 1.00 95.94 94 ALA A O 1
ATOM 745 N N . GLY A 1 95 ? 5.531 2.422 4.769 1.00 96.69 95 GLY A N 1
ATOM 746 C CA . GLY A 1 95 ? 4.338 1.596 4.925 1.00 96.69 95 GLY A CA 1
ATOM 747 C C . GLY A 1 95 ? 4.442 0.603 6.053 1.00 96.69 95 GLY A C 1
ATOM 748 O O . GLY A 1 95 ? 3.464 0.406 6.774 1.00 96.69 95 GLY A O 1
ATOM 749 N N . TRP A 1 96 ? 5.617 0.027 6.266 1.00 97.00 96 TRP A N 1
ATOM 750 C CA . TRP A 1 96 ? 5.863 -0.866 7.387 1.00 97.00 96 TRP A CA 1
ATOM 751 C C . TRP A 1 96 ? 5.822 -0.120 8.713 1.00 97.00 96 TRP A C 1
ATOM 753 O O . TRP A 1 96 ? 5.115 -0.557 9.623 1.00 97.00 96 TRP A O 1
ATOM 763 N N . CYS A 1 97 ? 6.493 1.029 8.805 1.00 96.94 97 CYS A N 1
ATOM 764 C CA . CYS A 1 97 ? 6.449 1.884 9.989 1.00 96.94 97 CYS A CA 1
ATOM 765 C C . CYS A 1 97 ? 5.009 2.282 10.330 1.00 96.94 97 CYS A C 1
ATOM 767 O O . CYS A 1 97 ? 4.541 2.042 11.447 1.00 96.94 97 CYS A O 1
ATOM 769 N N . VAL A 1 98 ? 4.273 2.803 9.347 1.00 97.75 98 VAL A N 1
ATOM 770 C CA . VAL A 1 98 ? 2.864 3.169 9.510 1.00 97.75 98 VAL A CA 1
ATOM 771 C C . VAL A 1 98 ? 2.017 1.960 9.903 1.00 97.75 98 VAL A C 1
ATOM 773 O O . VAL A 1 98 ? 1.193 2.063 10.810 1.00 97.75 98 VAL A O 1
ATOM 776 N N . LYS A 1 99 ? 2.220 0.798 9.277 1.00 98.19 99 LYS A N 1
ATOM 777 C CA . LYS A 1 99 ? 1.439 -0.406 9.580 1.00 98.19 99 LYS A CA 1
ATOM 778 C C . LYS A 1 99 ? 1.640 -0.879 11.015 1.00 98.19 99 LYS A C 1
ATOM 780 O O . LYS A 1 99 ? 0.654 -1.194 11.680 1.00 98.19 99 LYS A O 1
ATOM 785 N N . VAL A 1 100 ? 2.883 -0.898 11.493 1.00 98.31 100 VAL A N 1
ATOM 786 C CA . VAL A 1 100 ? 3.216 -1.277 12.875 1.00 98.31 100 VAL A CA 1
ATOM 787 C C . VAL A 1 100 ? 2.548 -0.326 13.871 1.00 98.31 100 VAL A C 1
ATOM 789 O O . VAL A 1 100 ? 1.940 -0.780 14.841 1.00 98.31 100 VAL A O 1
ATOM 792 N N . ILE A 1 101 ? 2.593 0.982 13.606 1.00 98.00 101 ILE A N 1
ATOM 793 C CA . ILE A 1 101 ? 1.973 2.001 14.464 1.00 98.00 101 ILE A CA 1
ATOM 794 C C . ILE A 1 101 ? 0.444 1.872 14.457 1.00 98.00 101 ILE A C 1
ATOM 796 O O . ILE A 1 101 ? -0.173 1.825 15.521 1.00 98.00 101 ILE A O 1
ATOM 800 N N . CYS A 1 102 ? -0.176 1.746 13.282 1.00 97.94 102 CYS A N 1
ATOM 801 C CA . CYS A 1 102 ? -1.619 1.540 13.153 1.00 97.94 102 CYS A CA 1
ATOM 802 C C . CYS A 1 102 ? -2.083 0.282 13.898 1.00 97.94 102 CYS A C 1
ATOM 804 O O . CYS A 1 102 ? -3.069 0.333 14.628 1.00 97.94 102 CYS A O 1
ATOM 806 N N . ASP A 1 103 ? -1.357 -0.831 13.780 1.00 97.25 103 ASP A N 1
ATOM 807 C CA . ASP A 1 103 ? -1.703 -2.074 14.476 1.00 97.25 103 ASP A CA 1
ATOM 808 C C . ASP A 1 103 ? -1.613 -1.954 15.999 1.00 97.25 103 ASP A C 1
ATOM 810 O O . ASP A 1 103 ? -2.412 -2.575 16.716 1.00 97.25 103 ASP A O 1
ATOM 814 N N . HIS A 1 104 ? -0.642 -1.174 16.485 1.00 97.31 104 HIS A N 1
ATOM 815 C CA . HIS A 1 104 ? -0.475 -0.867 17.902 1.00 97.31 104 HIS A CA 1
ATOM 816 C C . HIS A 1 104 ? -1.617 0.016 18.426 1.00 97.31 104 HIS A C 1
ATOM 818 O O . HIS A 1 104 ? -2.165 -0.268 19.489 1.00 97.31 104 HIS A O 1
ATOM 824 N N . LEU A 1 105 ? -2.019 1.032 17.656 1.00 96.81 105 LEU A N 1
ATOM 825 C CA . LEU A 1 105 ? -3.058 2.001 18.027 1.00 96.81 105 LEU A CA 1
ATOM 826 C C . LEU A 1 105 ? -4.488 1.542 17.694 1.00 96.81 105 LEU A C 1
ATOM 828 O O . LEU A 1 105 ? -5.454 2.211 18.053 1.00 96.81 105 LEU A O 1
ATOM 832 N N . GLY A 1 106 ? -4.642 0.393 17.032 1.00 95.31 106 GLY A N 1
ATOM 833 C CA . GLY A 1 106 ? -5.947 -0.158 16.664 1.00 95.31 106 GLY A CA 1
ATOM 834 C C . GLY A 1 106 ? -6.589 0.523 15.453 1.00 95.31 106 GLY A C 1
ATOM 835 O O . GLY A 1 106 ? -7.812 0.536 15.341 1.00 95.31 106 GLY A O 1
ATOM 836 N N . TRP A 1 107 ? -5.791 1.081 14.544 1.00 97.31 107 TRP A N 1
ATOM 837 C CA . TRP A 1 107 ? -6.260 1.688 13.299 1.00 97.31 107 TRP A CA 1
ATOM 838 C C . TRP A 1 107 ? -6.090 0.758 12.102 1.00 97.31 107 TRP A C 1
ATOM 840 O O . TRP A 1 107 ? -5.212 -0.102 12.052 1.00 97.31 107 TRP A O 1
ATOM 850 N N . GLY A 1 108 ? -6.949 0.947 11.107 1.00 96.94 108 GLY A N 1
ATOM 851 C CA . GLY A 1 108 ? -6.967 0.155 9.888 1.00 96.94 108 GLY A CA 1
ATOM 852 C C . GLY A 1 108 ? -6.063 0.727 8.805 1.00 96.94 108 GLY A C 1
ATOM 853 O O . GLY A 1 108 ? -6.017 1.939 8.582 1.00 96.94 108 GLY A O 1
ATOM 854 N N . VAL A 1 109 ? -5.425 -0.176 8.066 1.00 98.00 109 VAL A N 1
ATOM 855 C CA . VAL A 1 109 ? -4.797 0.105 6.773 1.00 98.00 109 VAL A CA 1
ATOM 856 C C . VAL A 1 109 ? -5.547 -0.689 5.713 1.00 98.00 109 VAL A C 1
ATOM 858 O O . VAL A 1 109 ? -5.827 -1.873 5.914 1.00 98.00 109 VAL A O 1
ATOM 861 N N . LYS A 1 110 ? -5.901 -0.046 4.602 1.00 97.06 110 LYS A N 1
ATOM 862 C CA . LYS A 1 110 ? -6.655 -0.659 3.505 1.00 97.06 110 LYS A CA 1
ATOM 863 C C . LYS A 1 110 ? -5.837 -0.688 2.222 1.00 97.06 110 LYS A C 1
ATOM 865 O O . LYS A 1 110 ? -5.037 0.212 1.989 1.00 97.06 110 LYS A O 1
ATOM 870 N N . THR A 1 111 ? -6.070 -1.704 1.398 1.00 95.75 111 THR A N 1
ATOM 871 C CA . THR A 1 111 ? -5.523 -1.820 0.044 1.00 95.75 111 THR A CA 1
ATOM 872 C C . THR A 1 111 ? -6.610 -2.201 -0.962 1.00 95.75 111 THR A C 1
ATOM 874 O O . THR A 1 111 ? -7.591 -2.850 -0.585 1.00 95.75 111 THR A O 1
ATOM 877 N N . GLY A 1 112 ? -6.452 -1.817 -2.227 1.00 94.25 112 GLY A N 1
ATOM 878 C CA . GLY A 1 112 ? -7.393 -2.146 -3.300 1.00 94.25 112 GLY A CA 1
ATOM 879 C C . GLY A 1 112 ? -7.771 -0.918 -4.118 1.00 94.25 112 GLY A C 1
ATOM 880 O O . GLY A 1 112 ? -6.909 -0.298 -4.735 1.00 94.25 112 GLY A O 1
ATOM 881 N N . LEU A 1 113 ? -9.058 -0.568 -4.138 1.00 93.88 113 LEU A N 1
ATOM 882 C CA . LEU A 1 113 ? -9.515 0.675 -4.768 1.00 93.88 113 LEU A CA 1
ATOM 883 C C . LEU A 1 113 ? -8.977 1.925 -4.042 1.00 93.88 113 LEU A C 1
ATOM 885 O O . LEU A 1 113 ? -8.826 1.900 -2.818 1.00 93.88 113 LEU A O 1
ATOM 889 N N . PRO A 1 114 ? -8.773 3.044 -4.759 1.00 92.88 114 PRO A N 1
ATOM 890 C CA . PRO A 1 114 ? -8.964 3.213 -6.200 1.00 92.88 114 PRO A CA 1
ATOM 891 C C . PRO A 1 114 ? -7.805 2.633 -7.014 1.00 92.88 114 PRO A C 1
ATOM 893 O O . PRO A 1 114 ? -6.681 2.522 -6.532 1.00 92.88 114 PRO A O 1
ATOM 896 N N . TYR A 1 115 ? -8.073 2.332 -8.284 1.00 93.31 115 TYR A N 1
ATOM 897 C CA . TYR A 1 115 ? -7.015 2.094 -9.259 1.00 93.31 115 TYR A CA 1
ATOM 898 C C . TYR A 1 115 ? -6.679 3.385 -10.006 1.00 93.31 115 TYR A C 1
ATOM 900 O O . TYR A 1 115 ? -7.587 4.096 -10.436 1.00 93.31 115 TYR A O 1
ATOM 908 N N . ILE A 1 116 ? -5.391 3.655 -10.215 1.00 92.56 116 ILE A N 1
ATOM 909 C CA . ILE A 1 116 ? -4.926 4.741 -11.091 1.00 92.56 116 ILE A CA 1
ATOM 910 C C . ILE A 1 116 ? -4.288 4.185 -12.364 1.00 92.56 116 ILE A C 1
ATOM 912 O O . ILE A 1 116 ? -3.720 3.092 -12.365 1.00 92.56 116 ILE A 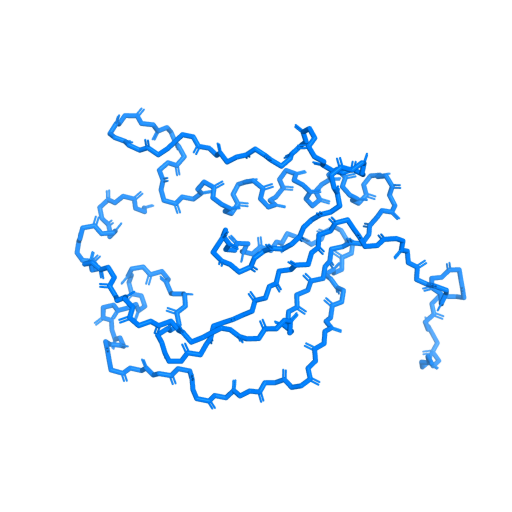O 1
ATOM 916 N N . TRP A 1 117 ? -4.370 4.937 -13.462 1.00 93.81 117 TRP A N 1
ATOM 917 C CA . TRP A 1 117 ? -3.700 4.571 -14.709 1.00 93.81 117 TRP A CA 1
ATOM 918 C C . TRP A 1 117 ? -2.232 4.996 -14.673 1.00 93.81 117 TRP A C 1
ATOM 920 O O . TRP A 1 117 ? -1.926 6.188 -14.712 1.00 93.81 117 TRP A O 1
ATOM 930 N N . HIS A 1 118 ? -1.319 4.027 -14.629 1.00 92.94 118 HIS A N 1
ATOM 931 C CA . HIS A 1 118 ? 0.112 4.299 -14.560 1.00 92.94 118 HIS A CA 1
ATOM 932 C C . HIS A 1 118 ? 0.775 4.165 -15.941 1.00 92.94 118 HIS A C 1
ATOM 934 O O . HIS A 1 118 ? 0.736 3.104 -16.567 1.00 92.94 118 HIS A O 1
ATOM 940 N N . SER A 1 119 ? 1.373 5.249 -16.447 1.00 87.81 119 SER A N 1
ATOM 941 C CA . SER A 1 119 ? 1.913 5.338 -17.817 1.00 87.81 119 SER A CA 1
ATOM 942 C C . SER A 1 119 ? 3.443 5.350 -17.913 1.00 87.81 119 SER A C 1
ATOM 944 O O . SER A 1 119 ? 3.973 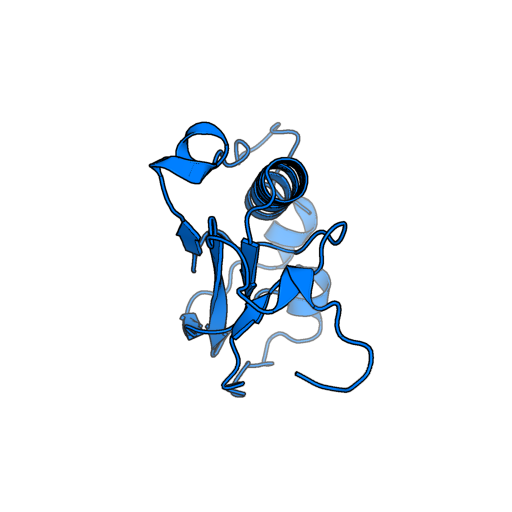5.261 -19.021 1.00 87.81 119 SER A O 1
ATOM 946 N N . LYS A 1 120 ? 4.169 5.422 -16.789 1.00 78.56 120 LYS A N 1
ATOM 947 C CA . LYS A 1 120 ? 5.630 5.567 -16.776 1.00 78.56 120 LYS A CA 1
ATOM 948 C C . LYS A 1 120 ? 6.321 4.300 -16.273 1.00 78.56 120 LYS A C 1
ATOM 950 O O . LYS A 1 120 ? 6.293 3.995 -15.092 1.00 78.56 120 LYS A O 1
ATOM 955 N N . ALA A 1 121 ? 7.039 3.605 -17.148 1.00 70.06 121 ALA A N 1
ATOM 956 C CA . ALA A 1 121 ? 7.984 2.575 -16.722 1.00 70.06 121 ALA A CA 1
ATOM 957 C C . ALA A 1 121 ? 9.353 3.221 -16.466 1.00 70.06 121 ALA A C 1
ATOM 959 O O . ALA A 1 121 ? 9.906 3.879 -17.348 1.00 70.06 121 ALA A O 1
ATOM 960 N N . SER A 1 122 ? 9.902 3.053 -15.263 1.00 78.31 122 SER A N 1
ATOM 961 C CA . SER A 1 122 ? 11.300 3.407 -14.983 1.00 78.31 122 SER A CA 1
ATOM 962 C C . SER A 1 122 ? 12.248 2.374 -15.609 1.00 78.31 122 SER A C 1
ATOM 964 O O . SER A 1 122 ? 11.820 1.282 -15.984 1.00 78.31 122 SER A O 1
ATOM 966 N N . ASN A 1 123 ? 13.524 2.736 -15.786 1.00 84.25 123 ASN A N 1
ATOM 967 C CA . ASN A 1 123 ? 14.510 1.852 -16.408 1.00 84.25 123 ASN A CA 1
ATOM 968 C C . ASN A 1 123 ? 14.847 0.688 -15.457 1.00 84.25 123 ASN A C 1
ATOM 970 O O . ASN A 1 123 ? 15.502 0.924 -14.436 1.00 84.25 123 ASN A O 1
ATOM 974 N N . PRO A 1 124 ? 14.479 -0.559 -15.800 1.00 83.50 124 PRO A N 1
ATOM 975 C CA . PRO A 1 124 ? 14.632 -1.681 -14.885 1.00 83.50 124 PRO A CA 1
ATOM 976 C C . PRO A 1 124 ? 16.100 -2.035 -14.607 1.00 83.50 124 PRO A C 1
ATOM 978 O O . 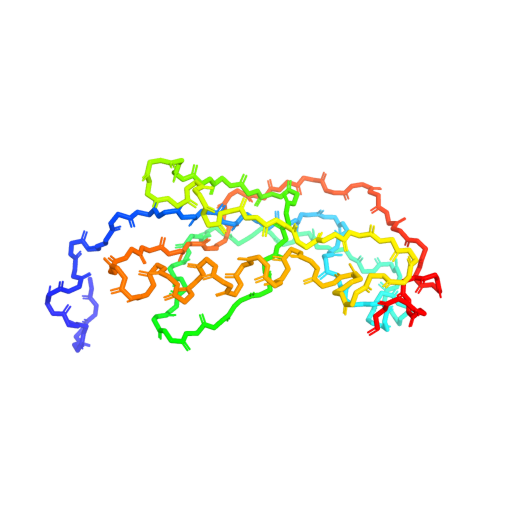PRO A 1 124 ? 16.415 -2.491 -13.517 1.00 83.50 124 PRO A O 1
ATOM 981 N N . PHE A 1 125 ? 17.034 -1.754 -15.522 1.00 87.19 125 PHE A N 1
ATOM 982 C CA . PHE A 1 125 ? 18.466 -1.984 -15.278 1.00 87.19 125 PHE A CA 1
ATOM 983 C C . PHE A 1 125 ? 19.052 -1.021 -14.244 1.00 87.19 125 PHE A C 1
ATOM 985 O O . PHE A 1 125 ? 19.972 -1.379 -13.513 1.00 87.19 125 PHE A O 1
ATOM 992 N N . VAL A 1 126 ? 18.546 0.214 -14.199 1.00 84.81 126 VAL A N 1
ATOM 993 C CA . VAL A 1 126 ? 18.938 1.189 -13.172 1.00 84.81 126 VAL A CA 1
ATOM 994 C C . VAL A 1 126 ? 18.311 0.808 -11.838 1.00 84.81 126 VAL A C 1
ATOM 996 O O . VAL A 1 126 ? 18.987 0.875 -10.817 1.00 84.81 126 VAL A O 1
ATOM 999 N N . ASN A 1 127 ? 17.046 0.388 -11.856 1.00 84.56 127 ASN A N 1
ATOM 1000 C CA . ASN A 1 127 ? 16.327 -0.036 -10.659 1.00 84.56 127 ASN A CA 1
ATOM 1001 C C . ASN A 1 127 ? 16.982 -1.254 -10.008 1.00 84.56 127 ASN A C 1
ATOM 1003 O O . ASN A 1 127 ? 17.224 -1.217 -8.812 1.00 84.56 127 ASN A O 1
ATOM 1007 N N . LEU A 1 128 ? 17.387 -2.250 -10.802 1.00 86.25 128 LEU A N 1
ATOM 1008 C CA . LEU A 1 128 ? 18.043 -3.467 -10.316 1.00 86.25 128 LEU A CA 1
ATOM 1009 C C . LEU A 1 128 ? 19.351 -3.200 -9.554 1.00 86.25 128 LEU A C 1
ATOM 1011 O O . LEU A 1 128 ? 19.761 -4.012 -8.744 1.00 86.25 128 LEU A O 1
ATOM 1015 N N . LYS A 1 129 ? 20.037 -2.080 -9.820 1.00 85.25 129 LYS A N 1
ATOM 1016 C CA . LYS A 1 129 ? 21.250 -1.695 -9.075 1.00 85.25 129 LYS A CA 1
ATOM 1017 C C . LYS A 1 129 ? 20.950 -1.002 -7.742 1.00 85.25 129 LYS A C 1
ATOM 1019 O O . LYS A 1 129 ? 21.872 -0.807 -6.957 1.00 85.25 129 LYS A O 1
ATOM 1024 N N . LYS A 1 130 ? 19.719 -0.517 -7.565 1.00 78.25 130 LYS A N 1
ATOM 1025 C CA . LYS A 1 130 ? 19.258 0.271 -6.410 1.00 78.25 130 LYS A CA 1
ATOM 1026 C C . LYS A 1 130 ? 18.371 -0.533 -5.458 1.00 78.25 130 LYS A C 1
ATOM 1028 O O . LYS A 1 130 ? 18.135 -0.070 -4.345 1.00 78.25 130 LYS A O 1
ATOM 1033 N N . GLU A 1 131 ? 17.832 -1.646 -5.944 1.00 80.19 131 GLU A N 1
ATOM 1034 C CA . GLU A 1 131 ? 17.157 -2.694 -5.174 1.00 80.19 131 GLU A CA 1
ATOM 1035 C C . GLU A 1 131 ? 18.175 -3.666 -4.579 1.00 80.19 131 GLU A C 1
ATOM 1037 O O . GLU A 1 131 ? 17.904 -4.133 -3.450 1.00 80.19 131 GLU A O 1
#

pLDDT: mean 91.93, std 5.37, range [70.06, 98.31]